Protein AF-A0A453NN42-F1 (afdb_monomer_lite)

Foldseek 3Di:
DDDDPPDPCVVLVVVVVCVVVDDPLPDDPVSVVVVVVLVPDDPVVNSVVSVVVVVVCCVPPAQDPVRDGDDD

Secondary structure (DSSP, 8-state):
--PPTT-S-HHHHHHHHHHHHSGGGTT-HHHHHHHHHHHHS-HHHHHHHHHHHHHHHHHHHTS-TTS-----

pLDDT: mean 77.84, std 10.7, range [52.38, 90.94]

Organism: Aegilops tauschii subsp. strangulata (NCBI:txid200361)

Structure (mmCIF, N/CA/C/O backbone):
data_AF-A0A453NN42-F1
#
_entry.id   AF-A0A453NN42-F1
#
loop_
_atom_site.group_PDB
_atom_site.id
_atom_site.type_symbol
_atom_site.label_atom_id
_atom_site.label_alt_id
_atom_site.label_comp_id
_atom_site.label_asym_id
_atom_site.label_entity_id
_atom_site.label_seq_id
_atom_site.pdbx_PDB_ins_code
_atom_site.Cartn_x
_atom_site.Cartn_y
_atom_site.Cartn_z
_atom_site.occupancy
_atom_site.B_iso_or_equiv
_atom_site.auth_seq_id
_atom_site.auth_comp_id
_atom_site.auth_asym_id
_atom_site.auth_atom_id
_atom_site.pdbx_PDB_model_num
ATOM 1 N N . MET A 1 1 ? -1.288 0.246 12.942 1.00 68.00 1 MET A N 1
ATOM 2 C CA . MET A 1 1 ? -2.496 -0.531 12.595 1.00 68.00 1 MET A CA 1
ATOM 3 C C . MET A 1 1 ? -2.308 -1.974 13.032 1.00 68.00 1 MET A C 1
ATOM 5 O O . MET A 1 1 ? -1.186 -2.465 12.946 1.00 68.00 1 MET A O 1
ATOM 9 N N . ARG A 1 2 ? -3.360 -2.628 13.528 1.00 76.88 2 ARG A N 1
ATOM 10 C CA . ARG A 1 2 ? -3.395 -4.082 13.735 1.00 76.88 2 ARG A CA 1
ATOM 11 C C . ARG A 1 2 ? -4.420 -4.634 12.752 1.00 76.88 2 ARG A C 1
ATOM 13 O O . ARG A 1 2 ? -5.513 -4.098 12.721 1.00 76.88 2 ARG A O 1
ATOM 20 N N . GLN A 1 3 ? -4.061 -5.644 11.966 1.00 81.00 3 GLN A N 1
ATOM 21 C CA . GLN A 1 3 ? -5.023 -6.297 11.075 1.00 81.00 3 GLN A CA 1
ATOM 22 C C . GLN A 1 3 ? -6.043 -7.110 11.883 1.00 81.00 3 GLN A C 1
ATOM 24 O O . GLN A 1 3 ? -5.685 -7.704 12.907 1.00 81.00 3 GLN A O 1
ATOM 29 N N . ALA A 1 4 ? -7.280 -7.187 11.396 1.00 83.69 4 ALA A N 1
ATOM 30 C CA . ALA A 1 4 ? -8.266 -8.123 11.918 1.00 83.69 4 ALA A CA 1
ATOM 31 C C . ALA A 1 4 ? -7.837 -9.579 11.652 1.00 83.69 4 ALA A C 1
ATOM 33 O O . ALA A 1 4 ? -7.263 -9.907 10.606 1.00 83.69 4 ALA A O 1
ATOM 34 N N . GLN A 1 5 ? -8.109 -10.464 12.613 1.00 86.56 5 GLN A N 1
ATOM 35 C CA . GLN A 1 5 ? -7.810 -11.889 12.485 1.00 86.56 5 GLN A CA 1
ATOM 36 C C . GLN A 1 5 ? -8.638 -12.514 11.353 1.00 86.56 5 GLN A C 1
ATOM 38 O O . GLN A 1 5 ? -9.811 -12.198 11.190 1.00 86.56 5 GLN A O 1
ATOM 43 N N . GLY A 1 6 ? -8.024 -13.418 10.582 1.00 88.88 6 GLY A N 1
ATOM 44 C CA . GLY A 1 6 ? -8.684 -14.088 9.455 1.00 88.88 6 GLY A CA 1
ATOM 45 C C . GLY A 1 6 ? -8.680 -13.290 8.147 1.00 88.88 6 GLY A C 1
ATOM 46 O O . GLY A 1 6 ? -9.289 -13.730 7.179 1.00 88.88 6 GLY A O 1
ATOM 47 N N . THR A 1 7 ? -7.984 -12.150 8.096 1.00 87.00 7 THR A N 1
ATOM 48 C CA . THR A 1 7 ? -7.781 -11.376 6.862 1.00 87.00 7 THR A CA 1
ATOM 49 C C . THR A 1 7 ? -6.432 -11.696 6.208 1.00 87.00 7 THR A C 1
ATOM 51 O O . THR A 1 7 ? -5.510 -12.192 6.857 1.00 87.00 7 THR A O 1
ATOM 54 N N . ASN A 1 8 ? -6.298 -11.391 4.917 1.00 87.50 8 ASN A N 1
ATOM 55 C CA . ASN A 1 8 ? -5.057 -11.516 4.142 1.00 87.50 8 ASN A CA 1
ATOM 56 C C . ASN A 1 8 ? -4.345 -10.160 3.953 1.00 87.50 8 ASN A C 1
ATOM 58 O O . ASN A 1 8 ? -3.638 -9.951 2.970 1.00 87.50 8 ASN A O 1
ATOM 62 N N . LEU A 1 9 ? -4.532 -9.226 4.893 1.00 87.38 9 LEU A N 1
ATOM 63 C CA . LEU A 1 9 ? -4.103 -7.832 4.742 1.00 87.38 9 LEU A CA 1
ATOM 64 C C . LEU A 1 9 ? -2.696 -7.540 5.291 1.00 87.38 9 LEU A C 1
ATOM 66 O O . LEU A 1 9 ? -2.237 -6.398 5.254 1.00 87.38 9 LEU A O 1
ATOM 70 N N . CYS A 1 10 ? -1.990 -8.554 5.793 1.00 88.94 10 CYS A N 1
ATOM 71 C CA . CYS A 1 10 ? -0.723 -8.376 6.502 1.00 88.94 10 CYS A CA 1
ATOM 72 C C . CYS A 1 10 ? 0.345 -7.655 5.669 1.00 88.94 10 CYS A C 1
ATOM 74 O O . CYS A 1 10 ? 1.032 -6.783 6.200 1.00 88.94 10 CYS A O 1
ATOM 76 N N . GLY A 1 11 ? 0.450 -7.974 4.375 1.00 86.69 11 GLY A N 1
ATOM 77 C CA . GLY A 1 11 ? 1.410 -7.351 3.462 1.00 86.69 11 GLY A CA 1
ATOM 78 C C . GLY A 1 11 ? 1.190 -5.845 3.354 1.00 86.69 11 GLY A C 1
ATOM 79 O O . GLY A 1 11 ? 2.111 -5.068 3.586 1.00 86.69 11 GLY A O 1
ATOM 80 N N . TYR A 1 12 ? -0.057 -5.432 3.136 1.00 85.75 12 TYR A N 1
ATOM 81 C CA . TYR A 1 12 ? -0.459 -4.028 3.088 1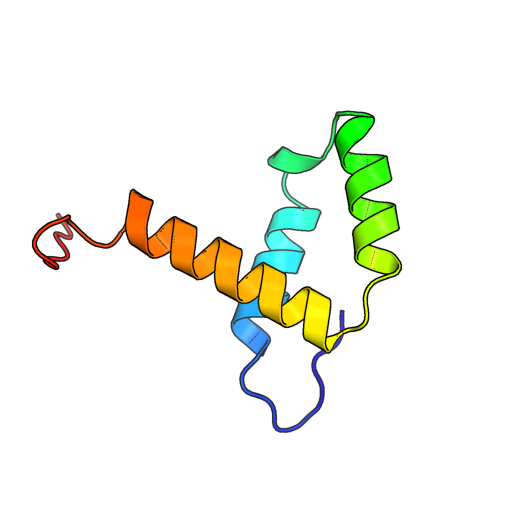.00 85.75 12 TYR A CA 1
ATOM 82 C C . TYR A 1 12 ? -0.110 -3.299 4.392 1.00 85.75 12 TYR A C 1
ATOM 84 O O . TYR A 1 12 ? 0.564 -2.268 4.375 1.00 85.75 12 TYR A O 1
ATOM 92 N N . VAL A 1 13 ? -0.469 -3.877 5.542 1.00 84.81 13 VAL A N 1
ATOM 93 C CA . VAL A 1 13 ? -0.164 -3.282 6.853 1.00 84.81 13 VAL A CA 1
ATOM 94 C C . VAL A 1 13 ? 1.346 -3.118 7.066 1.00 84.81 13 VAL A C 1
ATOM 96 O O . VAL A 1 13 ? 1.782 -2.130 7.666 1.00 84.81 13 VAL A O 1
ATOM 99 N N . VAL A 1 14 ? 2.168 -4.055 6.586 1.00 87.06 14 VAL A N 1
ATOM 100 C CA . VAL A 1 14 ? 3.635 -3.946 6.644 1.00 87.06 14 VAL A CA 1
ATOM 101 C C . VAL A 1 14 ? 4.143 -2.836 5.723 1.00 87.06 14 VAL A C 1
ATOM 103 O O . VAL A 1 14 ? 4.905 -1.987 6.190 1.00 87.06 14 VAL A O 1
ATOM 106 N N . CYS A 1 15 ? 3.695 -2.791 4.466 1.00 82.38 15 CYS A N 1
ATOM 107 C CA . CYS A 1 15 ? 4.060 -1.747 3.503 1.00 82.38 15 CYS A CA 1
ATOM 108 C C . CYS A 1 15 ? 3.758 -0.348 4.050 1.00 82.38 15 CYS A C 1
ATOM 110 O O . CYS A 1 15 ? 4.614 0.539 4.026 1.00 82.38 15 CYS A O 1
ATOM 112 N N . GLU A 1 16 ? 2.578 -0.162 4.639 1.00 79.69 16 GLU A N 1
ATOM 113 C CA . GLU A 1 16 ? 2.214 1.114 5.242 1.00 79.69 16 GLU A CA 1
ATOM 114 C C . GLU A 1 16 ? 3.092 1.462 6.451 1.00 79.69 16 GLU A C 1
ATOM 116 O O . GLU A 1 16 ? 3.516 2.609 6.596 1.00 79.69 16 GLU A O 1
ATOM 121 N N . ASN A 1 17 ? 3.404 0.491 7.316 1.00 82.25 17 ASN A N 1
ATOM 122 C CA . ASN A 1 17 ? 4.302 0.723 8.451 1.00 82.25 17 ASN A CA 1
ATOM 123 C C . ASN A 1 17 ? 5.706 1.138 7.999 1.00 82.25 17 ASN A C 1
ATOM 125 O O . ASN A 1 17 ? 6.298 2.020 8.623 1.00 82.25 17 ASN A O 1
ATOM 129 N N . ILE A 1 18 ? 6.237 0.520 6.940 1.00 81.75 18 ILE A N 1
ATOM 130 C CA . ILE A 1 18 ? 7.528 0.899 6.355 1.00 81.75 18 ILE A CA 1
ATOM 131 C C . ILE A 1 18 ? 7.448 2.346 5.876 1.00 81.75 18 ILE A C 1
ATOM 133 O O . ILE A 1 18 ? 8.220 3.175 6.353 1.00 81.75 18 ILE A O 1
ATOM 137 N N . ARG A 1 19 ? 6.450 2.674 5.048 1.00 75.38 19 ARG A N 1
ATOM 138 C CA . ARG A 1 19 ? 6.243 4.017 4.483 1.00 75.38 19 ARG A CA 1
ATOM 139 C C . ARG A 1 19 ? 6.097 5.113 5.541 1.00 75.38 19 ARG A C 1
ATOM 141 O O . ARG A 1 19 ? 6.590 6.221 5.373 1.00 75.38 19 ARG A O 1
ATOM 148 N N . MET A 1 20 ? 5.422 4.812 6.649 1.00 74.31 20 MET A N 1
ATOM 149 C CA . MET A 1 20 ? 5.271 5.735 7.781 1.00 74.31 20 MET A CA 1
ATOM 150 C C . MET A 1 20 ? 6.582 5.982 8.537 1.00 74.31 20 MET A C 1
ATOM 152 O O . MET A 1 20 ? 6.737 7.010 9.197 1.00 74.31 20 MET A O 1
ATOM 156 N N . LYS A 1 21 ? 7.513 5.025 8.496 1.00 75.69 21 LYS A N 1
ATOM 157 C CA . LYS A 1 21 ? 8.778 5.077 9.239 1.00 75.69 21 LYS A CA 1
ATOM 158 C C . LYS A 1 21 ? 9.955 5.549 8.384 1.00 75.69 21 LYS A C 1
ATOM 160 O O . LYS A 1 21 ? 10.908 6.102 8.950 1.00 75.69 21 LYS A O 1
ATOM 165 N N . THR A 1 22 ? 9.895 5.367 7.068 1.00 72.81 22 THR A N 1
ATOM 166 C CA . THR A 1 22 ? 10.899 5.840 6.109 1.00 72.81 22 THR A CA 1
ATOM 167 C C . THR A 1 22 ? 10.746 7.335 5.810 1.00 72.81 22 THR A C 1
ATOM 169 O O . THR A 1 22 ? 9.734 7.973 6.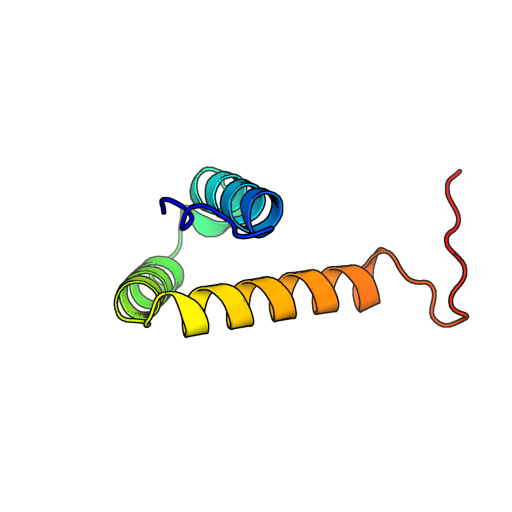100 1.00 72.81 22 THR A O 1
ATOM 172 N N . SER A 1 23 ? 11.829 7.943 5.331 1.00 57.09 23 SER A N 1
ATOM 173 C CA . SER A 1 23 ? 12.022 9.397 5.257 1.00 57.09 23 SER A CA 1
ATOM 174 C C . SER A 1 23 ? 11.203 10.119 4.184 1.00 57.09 23 SER A C 1
ATOM 176 O O . SER A 1 23 ? 11.129 11.342 4.236 1.00 57.09 23 SER A O 1
ATOM 178 N N . GLU A 1 24 ? 10.539 9.404 3.273 1.00 59.25 24 GLU A N 1
ATOM 179 C CA . GLU A 1 24 ? 9.772 9.995 2.161 1.00 59.25 24 GLU A CA 1
ATOM 180 C C . GLU A 1 24 ? 8.588 10.856 2.624 1.00 59.25 24 GLU A C 1
ATOM 182 O O . GLU A 1 24 ? 8.216 11.813 1.950 1.00 59.25 24 GLU A O 1
ATOM 187 N N . ARG A 1 25 ? 8.027 10.588 3.813 1.00 55.16 25 ARG A N 1
ATOM 188 C CA . ARG A 1 25 ? 6.943 11.404 4.392 1.00 55.16 25 ARG A CA 1
ATOM 189 C C . ARG A 1 25 ? 7.363 12.271 5.583 1.00 55.16 25 ARG A C 1
ATOM 191 O O . ARG A 1 25 ? 6.532 13.008 6.112 1.00 55.16 25 ARG A O 1
ATOM 198 N N . LYS A 1 26 ? 8.632 12.245 6.006 1.00 54.75 26 LYS A N 1
ATOM 199 C CA . LYS A 1 26 ? 9.050 12.798 7.310 1.00 54.75 26 LYS A CA 1
ATOM 200 C C . LYS A 1 26 ? 9.150 14.328 7.424 1.00 54.75 2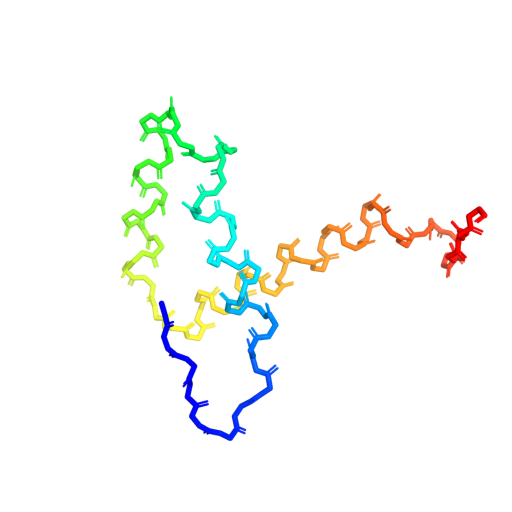6 LYS A C 1
ATOM 202 O O . LYS A 1 26 ? 9.346 14.771 8.549 1.00 54.75 26 LYS A O 1
ATOM 207 N N . LEU A 1 27 ? 9.020 15.144 6.367 1.00 52.38 27 LEU A N 1
ATOM 208 C CA . LEU A 1 27 ? 9.468 16.550 6.480 1.00 52.38 27 LEU A CA 1
ATOM 209 C C . LEU A 1 27 ? 8.663 17.669 5.776 1.00 52.38 27 LEU A C 1
ATOM 211 O O . LEU A 1 27 ? 9.238 18.708 5.468 1.00 52.38 27 LEU A O 1
ATOM 215 N N . ALA A 1 28 ? 7.348 17.540 5.566 1.00 60.09 28 ALA A N 1
ATOM 216 C CA . ALA A 1 28 ? 6.541 18.669 5.067 1.00 60.09 28 ALA A CA 1
ATOM 217 C C . ALA A 1 28 ? 5.198 18.807 5.800 1.00 60.09 28 ALA A C 1
ATOM 219 O O . ALA A 1 28 ? 4.518 17.807 6.018 1.00 60.09 28 ALA A O 1
ATOM 220 N N . ASP A 1 29 ? 4.774 20.039 6.106 1.00 56.44 29 ASP A N 1
ATOM 221 C CA . ASP A 1 29 ? 3.489 20.352 6.768 1.00 56.44 29 ASP A CA 1
ATOM 222 C C . ASP A 1 29 ? 2.271 19.732 6.057 1.00 56.44 29 ASP A C 1
ATOM 224 O O . ASP A 1 29 ? 1.307 19.314 6.702 1.00 56.44 29 ASP A O 1
ATOM 228 N N . LYS A 1 30 ? 2.335 19.577 4.726 1.00 59.09 30 LYS A N 1
ATOM 229 C CA . LYS A 1 30 ? 1.314 18.862 3.939 1.00 59.09 30 LYS A CA 1
ATOM 230 C C . LYS A 1 30 ? 1.166 17.393 4.344 1.00 59.09 30 LYS A C 1
ATOM 232 O O . LYS A 1 30 ? 0.052 16.878 4.348 1.00 59.09 30 LYS A O 1
ATOM 237 N N . ASN A 1 31 ? 2.251 16.725 4.734 1.00 70.88 31 ASN A N 1
ATOM 238 C CA . ASN A 1 31 ? 2.183 15.338 5.186 1.00 70.88 31 ASN A CA 1
ATOM 239 C C . ASN A 1 31 ? 1.477 15.233 6.538 1.00 70.88 31 ASN A C 1
ATOM 241 O O . ASN A 1 31 ? 0.758 14.268 6.748 1.00 70.88 31 ASN A O 1
ATOM 245 N N . PHE A 1 32 ? 1.601 16.221 7.430 1.00 72.50 32 PHE A N 1
ATOM 246 C CA . PHE A 1 32 ? 0.913 16.182 8.725 1.00 72.50 32 PHE A CA 1
ATOM 247 C C . PHE A 1 32 ? -0.614 16.247 8.578 1.00 72.50 32 PHE A C 1
ATOM 249 O O . PHE A 1 32 ? -1.323 15.448 9.188 1.00 72.50 32 PHE A O 1
ATOM 256 N N . GLN A 1 33 ? -1.123 17.139 7.720 1.00 77.00 33 GLN A N 1
ATOM 257 C CA . GLN A 1 33 ? -2.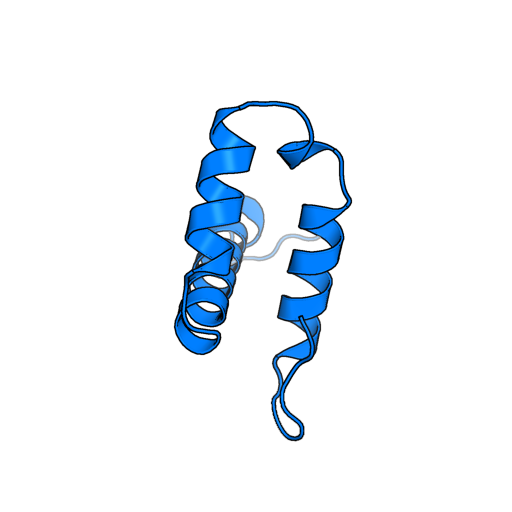561 17.213 7.425 1.00 77.00 33 GLN A CA 1
ATOM 258 C C . GLN A 1 33 ? -3.069 15.927 6.765 1.00 77.00 33 GLN A C 1
ATOM 260 O O . GLN A 1 33 ? -4.097 15.392 7.173 1.00 77.00 33 GLN A O 1
ATOM 265 N N . LEU A 1 34 ? -2.316 15.378 5.805 1.00 75.94 34 LEU A N 1
ATOM 266 C CA . LEU A 1 34 ? -2.659 14.104 5.169 1.00 75.94 34 LEU A CA 1
ATOM 267 C C . LEU A 1 34 ? -2.664 12.939 6.166 1.00 75.94 34 LEU A C 1
ATOM 269 O O . LEU A 1 34 ? -3.533 12.074 6.088 1.00 75.94 34 LEU A O 1
ATOM 273 N N . LEU A 1 35 ? -1.734 12.920 7.126 1.00 77.44 35 LEU A N 1
ATOM 274 C CA . LEU A 1 35 ? -1.711 11.923 8.195 1.00 77.44 35 LEU A CA 1
ATOM 275 C C . LEU A 1 35 ? -2.929 12.043 9.113 1.00 77.44 35 LEU A C 1
ATOM 277 O O . LEU A 1 35 ? -3.559 11.025 9.391 1.00 77.44 35 LEU A O 1
ATOM 281 N N . GLN A 1 36 ? -3.306 13.262 9.514 1.00 80.19 36 GLN A N 1
ATOM 282 C CA . GLN A 1 36 ? -4.523 13.489 10.300 1.00 80.19 36 GLN A CA 1
ATOM 283 C C . GLN A 1 36 ? -5.782 13.045 9.555 1.00 80.19 36 GLN A C 1
ATOM 285 O O . GLN A 1 36 ? -6.607 12.344 10.134 1.00 80.19 36 GLN A O 1
ATOM 290 N N . MET A 1 37 ? -5.922 13.409 8.276 1.00 82.88 37 MET A N 1
ATOM 291 C CA . MET A 1 37 ? -7.060 12.979 7.456 1.00 82.88 37 MET A CA 1
ATOM 292 C C . MET A 1 37 ? -7.117 11.453 7.352 1.00 82.88 37 MET A C 1
ATOM 294 O O . MET A 1 37 ? -8.176 10.862 7.532 1.00 82.88 37 MET A O 1
ATOM 298 N N . ARG A 1 38 ? -5.970 10.796 7.142 1.00 80.19 38 ARG A N 1
ATOM 299 C CA . ARG A 1 38 ? -5.870 9.330 7.098 1.00 80.19 38 ARG A CA 1
ATOM 300 C C . ARG A 1 38 ? -6.238 8.667 8.429 1.00 80.19 38 ARG A C 1
ATOM 302 O O . ARG A 1 38 ? -6.828 7.590 8.414 1.00 80.19 38 ARG A O 1
ATOM 309 N N . ASP A 1 39 ? -5.910 9.272 9.566 1.00 81.12 39 ASP A N 1
ATOM 310 C CA . ASP A 1 39 ? -6.286 8.736 10.882 1.00 81.12 39 ASP A CA 1
ATOM 311 C C . ASP A 1 39 ? -7.775 8.931 11.215 1.00 81.12 39 ASP A C 1
ATOM 313 O O . ASP A 1 39 ? -8.289 8.243 12.095 1.00 81.12 39 ASP A O 1
ATOM 317 N N . GLN A 1 40 ? -8.478 9.809 10.491 1.00 87.81 40 GLN A N 1
ATOM 318 C CA . GLN A 1 40 ? -9.934 9.981 10.582 1.00 87.81 40 GLN A CA 1
ATOM 319 C C . GLN A 1 40 ? -10.723 9.013 9.686 1.00 87.81 40 GLN A C 1
ATOM 321 O O . GLN A 1 40 ? -11.937 8.897 9.849 1.00 87.81 40 GLN A O 1
ATOM 326 N N . LEU A 1 41 ? -10.064 8.324 8.747 1.00 85.81 41 LEU A N 1
ATOM 327 C CA . LEU A 1 41 ? -10.719 7.350 7.875 1.00 85.81 41 LEU A CA 1
ATOM 328 C C . LEU A 1 41 ? -11.103 6.080 8.635 1.00 85.81 41 LEU A C 1
ATOM 330 O O . LEU A 1 41 ? -10.392 5.626 9.539 1.00 85.81 41 LEU A O 1
ATOM 334 N N . LEU A 1 42 ? -12.197 5.458 8.193 1.00 88.81 42 LEU A N 1
ATOM 335 C CA . LEU A 1 42 ? -12.521 4.090 8.579 1.00 88.81 42 LEU A CA 1
ATOM 336 C C . LEU A 1 42 ? -11.402 3.147 8.118 1.00 88.81 42 LEU A C 1
ATOM 338 O O . LEU A 1 42 ? -10.724 3.392 7.118 1.00 88.81 42 LEU A O 1
ATOM 342 N N . GLU A 1 43 ? -11.197 2.058 8.859 1.00 81.94 43 GLU A N 1
ATOM 343 C CA . GLU A 1 43 ? -10.117 1.112 8.569 1.00 81.94 43 GLU A CA 1
ATOM 344 C C . GLU A 1 43 ? -10.229 0.534 7.152 1.00 81.94 43 GLU A C 1
ATOM 346 O O . GLU A 1 43 ? -9.230 0.506 6.436 1.00 81.94 43 GLU A O 1
ATOM 351 N N . ASP A 1 44 ? -11.443 0.186 6.723 1.00 84.19 44 ASP A N 1
ATOM 352 C CA . ASP A 1 44 ? -11.716 -0.349 5.386 1.00 84.19 44 ASP A CA 1
ATOM 353 C C . ASP A 1 44 ? -11.377 0.651 4.273 1.00 84.19 44 ASP A C 1
ATOM 355 O O . ASP A 1 44 ? -10.779 0.277 3.262 1.00 84.19 44 ASP A O 1
ATOM 359 N N . ASP A 1 45 ? -11.694 1.933 4.469 1.00 88.50 45 ASP A N 1
ATOM 360 C CA . ASP A 1 45 ? -11.401 2.986 3.491 1.00 88.50 45 ASP A CA 1
ATOM 361 C C . ASP A 1 45 ? -9.896 3.239 3.392 1.00 88.50 45 ASP A C 1
ATOM 363 O O . ASP A 1 45 ? -9.345 3.372 2.298 1.00 88.50 45 ASP A O 1
ATOM 367 N N . ARG A 1 46 ? -9.197 3.228 4.534 1.00 84.50 46 ARG A N 1
ATOM 368 C CA . ARG A 1 46 ? -7.734 3.332 4.553 1.00 84.50 46 ARG A CA 1
ATOM 369 C C . ARG A 1 46 ? -7.080 2.145 3.846 1.00 84.50 46 ARG A C 1
ATOM 371 O O . ARG A 1 46 ? -6.091 2.328 3.140 1.00 84.50 46 ARG A O 1
ATOM 378 N N . MET A 1 47 ? -7.619 0.942 4.034 1.00 85.06 47 MET A N 1
ATOM 379 C CA . MET A 1 47 ? -7.120 -0.264 3.378 1.00 85.06 47 MET A CA 1
ATOM 380 C C . MET A 1 47 ? -7.352 -0.243 1.868 1.00 85.06 47 MET A C 1
ATOM 382 O O . MET A 1 47 ? -6.440 -0.607 1.128 1.00 85.06 47 MET A O 1
ATOM 386 N N . LYS A 1 48 ? -8.516 0.227 1.403 1.00 88.44 48 LYS A N 1
ATOM 387 C CA . LYS A 1 48 ? -8.778 0.424 -0.031 1.00 88.44 48 LYS A CA 1
ATOM 388 C C . LYS A 1 48 ? -7.818 1.428 -0.655 1.00 88.44 48 LYS A C 1
ATOM 390 O O . LYS A 1 48 ? -7.174 1.092 -1.639 1.00 88.44 48 LYS A O 1
ATOM 395 N N . ALA A 1 49 ? -7.647 2.599 -0.042 1.00 86.19 49 ALA A N 1
ATOM 396 C CA . ALA A 1 49 ? -6.722 3.612 -0.550 1.00 86.19 49 ALA A CA 1
ATOM 397 C C . ALA A 1 49 ? -5.281 3.075 -0.655 1.00 86.19 49 ALA A C 1
ATOM 399 O O . ALA A 1 49 ? -4.574 3.334 -1.622 1.00 86.19 49 ALA A O 1
ATOM 400 N N . LEU A 1 50 ? -4.851 2.274 0.325 1.00 84.75 50 LEU A N 1
ATOM 401 C CA . LEU A 1 50 ? -3.541 1.625 0.303 1.00 84.75 50 LEU A CA 1
ATOM 402 C C . LEU A 1 50 ? -3.423 0.554 -0.793 1.00 84.75 50 LEU A C 1
ATOM 404 O O . LEU A 1 50 ? -2.358 0.404 -1.387 1.00 84.75 50 LEU A O 1
ATOM 408 N N . GLN A 1 51 ? -4.490 -0.207 -1.046 1.00 89.06 51 GLN A N 1
ATOM 409 C CA . GLN A 1 51 ? -4.537 -1.166 -2.150 1.00 89.06 51 GLN A CA 1
ATOM 410 C C . GLN A 1 51 ? -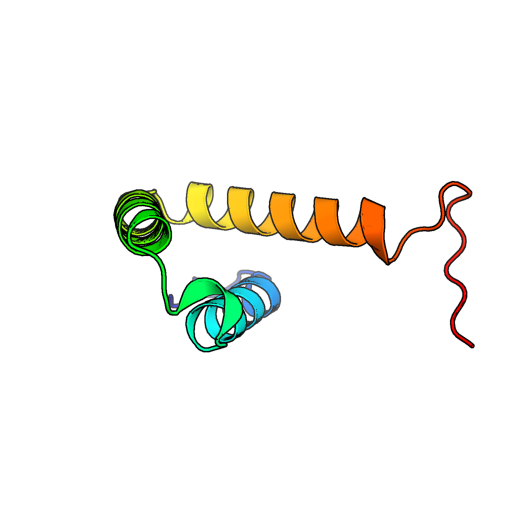4.450 -0.458 -3.503 1.00 89.06 51 GLN A C 1
ATOM 412 O O . GLN A 1 51 ? -3.669 -0.890 -4.343 1.00 89.06 51 GLN A O 1
ATOM 417 N N . GLU A 1 52 ? -5.197 0.631 -3.689 1.00 90.94 52 GLU A N 1
ATOM 418 C CA . GLU A 1 52 ? -5.179 1.446 -4.909 1.00 90.94 52 GLU A CA 1
ATOM 419 C C . GLU A 1 52 ? -3.784 2.018 -5.187 1.00 90.94 52 GLU A C 1
ATOM 421 O O . GLU A 1 52 ? -3.266 1.832 -6.283 1.00 90.94 52 GLU A O 1
ATOM 426 N N . GLU A 1 53 ? -3.128 2.604 -4.181 1.00 85.81 53 GLU A N 1
ATOM 427 C CA . GLU A 1 53 ? -1.765 3.156 -4.299 1.00 85.81 53 GLU A CA 1
ATOM 428 C C . GLU A 1 53 ? -0.739 2.075 -4.699 1.00 85.81 53 GLU A C 1
ATOM 430 O O . GLU A 1 53 ? 0.160 2.311 -5.503 1.00 85.81 53 GLU A O 1
ATOM 435 N N . ILE A 1 54 ? -0.875 0.854 -4.169 1.00 86.00 54 ILE A N 1
ATOM 436 C CA . ILE A 1 54 ? 0.003 -0.268 -4.537 1.00 86.00 54 ILE A CA 1
ATOM 437 C C . ILE A 1 54 ? -0.288 -0.766 -5.958 1.00 86.00 54 ILE A C 1
ATOM 439 O O . ILE A 1 54 ? 0.643 -1.121 -6.680 1.00 86.00 54 ILE A O 1
ATOM 443 N N . VAL A 1 55 ? -1.558 -0.808 -6.367 1.00 89.12 55 VAL A N 1
ATOM 444 C CA . VAL A 1 55 ? -1.940 -1.166 -7.740 1.00 89.12 55 VAL A CA 1
ATOM 445 C C . VAL A 1 55 ? -1.385 -0.147 -8.731 1.00 89.12 55 VAL A C 1
ATOM 447 O O . VAL A 1 55 ? -0.814 -0.552 -9.738 1.00 89.12 55 VAL A O 1
ATOM 450 N N . GLU A 1 56 ? -1.493 1.145 -8.429 1.00 87.69 56 GLU A N 1
ATOM 451 C CA . GLU A 1 56 ? -0.902 2.225 -9.226 1.00 87.69 56 GLU A CA 1
ATOM 452 C C . GLU A 1 56 ? 0.614 2.044 -9.357 1.00 87.69 56 GLU A C 1
ATOM 454 O O . GLU A 1 56 ? 1.126 1.985 -10.472 1.00 87.69 56 GLU A O 1
ATOM 459 N N . PHE A 1 57 ? 1.320 1.810 -8.245 1.00 84.25 57 PHE A N 1
ATOM 460 C CA . PHE A 1 57 ? 2.754 1.512 -8.279 1.00 84.25 57 PHE A CA 1
ATOM 461 C C . PHE A 1 57 ? 3.083 0.311 -9.177 1.00 84.25 57 PHE A C 1
ATOM 463 O O . PHE A 1 57 ? 4.034 0.364 -9.958 1.00 84.25 57 PHE A O 1
ATOM 470 N N . PHE A 1 58 ? 2.308 -0.775 -9.092 1.00 84.88 58 PHE A N 1
ATOM 471 C CA . PHE A 1 58 ? 2.522 -1.932 -9.958 1.00 84.88 58 PHE A CA 1
ATOM 472 C C . PHE A 1 58 ? 2.311 -1.588 -11.432 1.00 84.88 58 PHE A C 1
ATOM 474 O O . PHE A 1 58 ? 3.129 -1.986 -12.256 1.00 84.88 58 PHE A O 1
ATOM 481 N N . LEU A 1 59 ? 1.255 -0.846 -11.762 1.00 85.94 59 LEU A N 1
ATOM 482 C CA . LEU A 1 59 ? 0.962 -0.436 -13.136 1.00 85.94 59 LEU A CA 1
ATOM 483 C C . LEU A 1 59 ? 2.035 0.490 -13.716 1.00 85.94 59 LEU A C 1
ATOM 485 O O . LEU A 1 59 ? 2.320 0.407 -14.904 1.00 85.94 59 LEU A O 1
ATOM 489 N N . GLU A 1 60 ? 2.625 1.361 -12.901 1.00 85.06 60 GLU A N 1
ATOM 490 C CA . GLU A 1 60 ? 3.629 2.319 -13.368 1.00 85.06 60 GLU A CA 1
ATOM 491 C C . GLU A 1 60 ? 5.045 1.744 -13.434 1.00 85.06 60 GLU A C 1
ATOM 493 O O . GLU A 1 60 ? 5.810 2.086 -14.333 1.00 85.06 60 GLU A O 1
ATOM 498 N N . GLN A 1 61 ? 5.426 0.936 -12.441 1.00 82.38 61 GLN A N 1
ATOM 499 C CA . GLN A 1 61 ? 6.834 0.611 -12.183 1.00 82.38 61 GLN A CA 1
ATOM 500 C C . GLN A 1 61 ? 7.182 -0.858 -12.423 1.00 82.38 61 GLN A C 1
ATOM 502 O O . GLN A 1 61 ? 8.360 -1.202 -12.498 1.00 82.38 61 GLN A O 1
ATOM 507 N N . VAL A 1 62 ? 6.184 -1.742 -12.473 1.00 80.44 62 VAL A N 1
ATOM 508 C CA . VAL A 1 62 ? 6.405 -3.196 -12.428 1.00 80.44 62 VAL A CA 1
ATOM 509 C C . VAL A 1 62 ? 5.825 -3.884 -13.655 1.00 80.44 62 VAL A C 1
ATOM 511 O O . VAL A 1 62 ? 6.474 -4.751 -14.231 1.00 80.44 62 VAL A O 1
ATOM 514 N N . ILE A 1 63 ? 4.613 -3.518 -14.053 1.00 80.31 63 ILE A N 1
ATOM 515 C CA . ILE A 1 63 ? 3.931 -4.082 -15.211 1.00 80.31 63 ILE A CA 1
ATOM 516 C C . ILE A 1 63 ? 4.366 -3.270 -16.436 1.00 80.31 63 ILE A C 1
ATOM 518 O O . ILE A 1 63 ? 4.052 -2.088 -16.535 1.00 80.31 63 ILE A O 1
ATOM 522 N N . ASP A 1 64 ? 5.092 -3.890 -17.371 1.00 74.44 64 ASP A N 1
ATOM 523 C CA . ASP A 1 64 ? 5.345 -3.285 -18.686 1.00 74.44 64 ASP A CA 1
ATOM 524 C C . ASP A 1 64 ? 4.007 -2.964 -19.377 1.00 74.44 64 ASP A C 1
ATOM 526 O O . ASP A 1 64 ? 3.057 -3.736 -19.231 1.00 74.44 64 ASP A O 1
ATOM 530 N N . PRO A 1 65 ? 3.889 -1.887 -20.171 1.00 71.75 65 PRO A N 1
ATOM 531 C CA . PRO A 1 65 ? 2.719 -1.637 -21.011 1.00 71.75 65 PRO A CA 1
ATOM 532 C C . PRO A 1 65 ? 2.240 -2.823 -21.875 1.00 71.75 65 PRO A C 1
ATOM 534 O O . PRO A 1 65 ? 1.056 -2.852 -22.213 1.00 71.75 65 PRO A O 1
ATOM 537 N N . ASN A 1 66 ? 3.086 -3.814 -22.204 1.00 74.75 66 ASN A N 1
ATOM 538 C CA . ASN A 1 66 ? 2.659 -5.053 -22.885 1.00 74.75 66 ASN A CA 1
ATOM 539 C C . ASN A 1 66 ? 2.296 -6.209 -21.928 1.00 74.75 66 ASN A C 1
ATOM 541 O O . ASN A 1 66 ? 1.923 -7.292 -22.378 1.00 74.75 66 ASN A O 1
ATOM 545 N N . GLY A 1 67 ? 2.375 -5.992 -20.615 1.00 64.31 67 GLY A N 1
ATOM 546 C CA . GLY A 1 67 ? 2.100 -6.974 -19.565 1.00 64.31 67 GLY A CA 1
ATOM 547 C C . GLY A 1 67 ? 3.283 -7.880 -19.209 1.00 64.31 67 GLY A C 1
ATOM 548 O O . GLY A 1 67 ? 3.099 -8.855 -18.481 1.00 64.31 67 GLY A O 1
ATOM 549 N N . GLU A 1 68 ? 4.484 -7.594 -19.712 1.00 66.62 68 GLU A N 1
ATOM 550 C CA . GLU A 1 68 ? 5.667 -8.439 -19.536 1.00 66.62 68 GLU A CA 1
ATOM 551 C C . GLU A 1 68 ? 6.527 -7.986 -18.341 1.00 66.62 68 GLU A C 1
ATOM 553 O O . GLU A 1 68 ? 6.943 -6.837 -18.236 1.00 66.62 68 GLU A O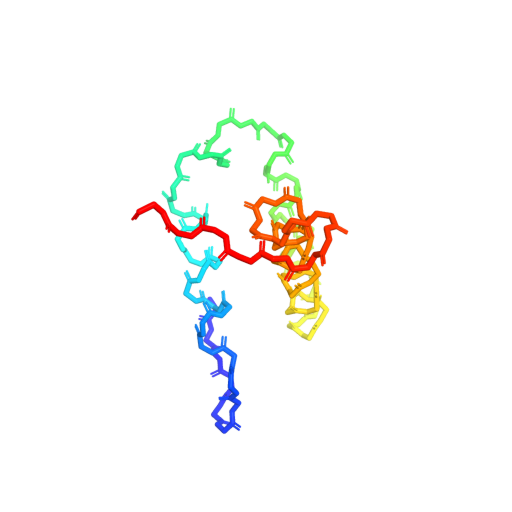 1
ATOM 558 N N . TYR A 1 69 ? 6.820 -8.895 -17.410 1.00 62.22 69 TYR A N 1
ATOM 559 C CA . TYR A 1 69 ? 7.723 -8.612 -16.291 1.00 62.22 69 TYR A CA 1
ATOM 560 C C . TYR A 1 69 ? 9.155 -9.005 -16.670 1.00 62.22 69 TYR A C 1
ATOM 562 O O . TYR A 1 69 ? 9.480 -10.193 -16.706 1.00 62.22 69 TYR A O 1
ATOM 570 N N . TYR A 1 70 ? 10.019 -8.024 -16.940 1.00 59.59 70 TYR A N 1
ATOM 571 C CA . TYR A 1 70 ? 11.440 -8.268 -17.195 1.00 59.59 70 TYR A CA 1
ATOM 572 C C . TYR A 1 70 ? 12.245 -8.110 -15.903 1.00 59.59 70 TYR A C 1
ATOM 574 O O . TYR A 1 70 ? 12.519 -7.000 -15.448 1.00 59.59 70 TYR A O 1
ATOM 582 N N . TYR A 1 71 ? 12.641 -9.239 -15.318 1.00 58.59 71 TYR A N 1
ATOM 583 C CA . TYR A 1 71 ? 13.693 -9.285 -14.304 1.00 58.59 71 TYR A CA 1
ATOM 584 C C . TYR A 1 71 ? 15.047 -9.491 -15.016 1.00 58.59 71 TYR A C 1
ATOM 586 O O . TYR A 1 71 ? 15.132 -10.424 -15.819 1.00 58.59 71 TYR A O 1
ATOM 594 N N . PRO A 1 72 ? 16.069 -8.643 -14.788 1.00 57.50 72 PRO A N 1
ATOM 595 C CA . PRO A 1 72 ? 17.397 -8.820 -15.381 1.00 57.50 72 PRO A CA 1
ATOM 596 C C . PRO A 1 72 ? 18.156 -10.039 -14.837 1.00 57.50 72 PRO A C 1
ATOM 598 O O . PRO A 1 72 ? 17.993 -10.378 -13.642 1.00 57.50 72 PRO A O 1
#

Radius of gyration: 14.63 Å; chains: 1; bounding box: 30×34×37 Å

Sequence (72 aa):
MRQAQGTNLCGYVVCENIRMKTSERKLADKNFQLLQMRDQLLEDDRMKALQEEIVEFFLEQVIDPNGEYYYP